Protein AF-A0A1S1PE45-F1 (afdb_monomer_lite)

Radius of gyration: 30.46 Å; chains: 1; bounding box: 51×32×97 Å

Organism: Methylorubrum extorquens (NCBI:txid408)

Secondary structure (DSSP, 8-state):
---------HHHHHHHHHHHHHHHHHHHHHHHHHHHHHHHHHHHTSTT-SS---B-TTSPBPHHHHHHHHHHHHTT--HHHHHHHTT--HHHHHHHHHHHHHHHTT-

Sequence (107 aa):
MNTEIALMDTTTRSELTALAREARALQTAAGKLADRLDRAIQTAGATDADETPYKRADGRLTDAGIAAVNAAFEAGATVTEVAKQFGIHVSGASNRKKIWQAMAATR

pLDDT: mean 83.03, std 15.8, range [37.56, 97.44]

Structure (mmCIF, N/CA/C/O backbone):
data_AF-A0A1S1PE45-F1
#
_entry.id   AF-A0A1S1PE45-F1
#
loop_
_atom_site.group_PDB
_atom_site.id
_atom_site.type_symbol
_atom_site.label_atom_id
_atom_site.label_alt_id
_atom_site.label_comp_id
_atom_site.label_asym_id
_atom_site.label_entity_id
_atom_site.lab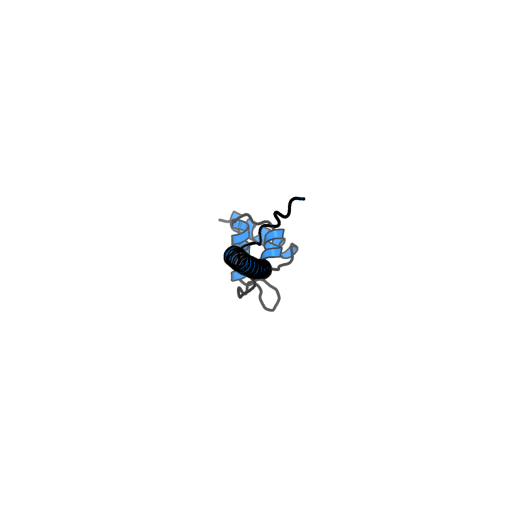el_seq_id
_atom_site.pdbx_PDB_ins_code
_atom_site.Cartn_x
_atom_site.Cartn_y
_atom_site.Cartn_z
_atom_site.occupancy
_atom_site.B_iso_or_equiv
_atom_site.auth_seq_id
_atom_site.auth_comp_id
_atom_site.auth_asym_id
_atom_site.auth_atom_id
_atom_site.pdbx_PDB_model_num
ATOM 1 N N . MET A 1 1 ? -20.177 16.839 66.402 1.00 37.56 1 MET A N 1
ATOM 2 C CA . MET A 1 1 ? -19.212 15.896 65.799 1.00 37.56 1 MET A CA 1
ATOM 3 C C . MET A 1 1 ? -19.917 15.313 64.585 1.00 37.56 1 MET A C 1
ATOM 5 O O . MET A 1 1 ? -20.823 14.513 64.759 1.00 37.56 1 MET A O 1
ATOM 9 N N . ASN A 1 2 ? -19.648 15.868 63.401 1.00 44.12 2 ASN A N 1
ATOM 10 C CA . ASN A 1 2 ? -20.425 15.607 62.187 1.00 44.12 2 ASN A CA 1
ATOM 11 C C . ASN A 1 2 ? -20.082 14.226 61.635 1.00 44.12 2 ASN A C 1
ATOM 13 O O . ASN A 1 2 ? -18.946 13.985 61.237 1.00 44.12 2 ASN A O 1
ATOM 17 N N . THR A 1 3 ? -21.066 13.333 61.609 1.00 49.53 3 THR A N 1
ATOM 18 C CA . THR A 1 3 ? -20.958 12.001 61.003 1.00 49.53 3 THR A CA 1
ATOM 19 C C . THR A 1 3 ? -21.779 11.962 59.716 1.00 49.53 3 THR A C 1
ATOM 21 O O . THR A 1 3 ? -22.612 11.090 59.520 1.00 49.53 3 THR A O 1
ATOM 24 N N . GLU A 1 4 ? -21.558 12.925 58.821 1.00 48.75 4 GLU A N 1
ATOM 25 C CA . GLU A 1 4 ? -22.020 12.833 57.431 1.00 48.75 4 GLU A CA 1
ATOM 26 C C . GLU A 1 4 ? -20.976 12.073 56.607 1.00 48.75 4 GLU A C 1
ATOM 28 O O . GLU A 1 4 ? -20.332 12.602 55.708 1.00 48.75 4 GLU A O 1
ATOM 33 N N . ILE A 1 5 ? -20.799 10.791 56.921 1.00 54.03 5 ILE A N 1
ATOM 34 C CA . ILE A 1 5 ? -20.440 9.828 55.882 1.00 54.03 5 ILE A CA 1
ATOM 35 C C . ILE A 1 5 ? -21.787 9.305 55.408 1.00 54.03 5 ILE A C 1
ATOM 37 O O . ILE A 1 5 ? -22.290 8.298 55.905 1.00 54.03 5 ILE A O 1
ATOM 41 N N . ALA A 1 6 ? -22.424 10.071 54.520 1.00 55.81 6 ALA A N 1
ATOM 42 C CA . ALA A 1 6 ? -23.607 9.625 53.809 1.00 55.81 6 ALA A CA 1
ATOM 43 C C . ALA A 1 6 ? -23.262 8.278 53.164 1.00 55.81 6 ALA A C 1
ATOM 45 O O .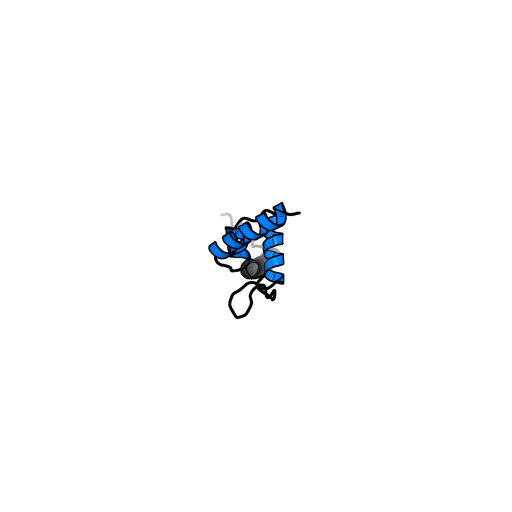 ALA A 1 6 ? -22.390 8.191 52.296 1.00 55.81 6 ALA A O 1
ATOM 46 N N . LEU A 1 7 ? -23.881 7.212 53.672 1.00 61.00 7 LEU A N 1
ATOM 47 C CA . LEU A 1 7 ? -23.779 5.871 53.125 1.00 61.00 7 LEU A CA 1
ATOM 48 C C . LEU A 1 7 ? -24.117 5.955 51.639 1.00 61.00 7 LEU A C 1
ATOM 50 O O . LEU A 1 7 ? -25.271 6.174 51.285 1.00 61.00 7 LEU A O 1
ATOM 54 N N . MET A 1 8 ? -23.101 5.810 50.785 1.00 69.44 8 MET A N 1
ATOM 55 C CA . MET A 1 8 ? -23.283 5.705 49.343 1.00 69.44 8 MET A CA 1
ATOM 56 C C . MET A 1 8 ? -24.361 4.658 49.079 1.00 69.44 8 MET A C 1
ATOM 58 O O . MET A 1 8 ? -24.190 3.493 49.464 1.00 69.44 8 MET A O 1
ATOM 62 N N . ASP A 1 9 ? -25.480 5.098 48.503 1.00 82.06 9 ASP A N 1
ATOM 63 C CA . ASP A 1 9 ? -26.646 4.247 48.333 1.00 82.06 9 ASP A CA 1
ATOM 64 C C . ASP A 1 9 ? -26.285 3.048 47.435 1.00 82.06 9 ASP A C 1
ATOM 66 O O . ASP A 1 9 ? -25.399 3.108 46.572 1.00 82.06 9 ASP A O 1
ATOM 70 N N . THR A 1 10 ? -26.918 1.906 47.688 1.00 81.31 10 THR A N 1
ATOM 71 C CA . THR A 1 10 ? -26.618 0.638 47.008 1.00 81.31 10 THR A CA 1
ATOM 72 C C . THR A 1 10 ? -26.814 0.707 45.493 1.00 81.31 10 THR A C 1
ATOM 74 O O . THR A 1 10 ? -26.118 0.008 44.753 1.00 81.31 10 THR A O 1
ATOM 77 N N . THR A 1 11 ? -27.716 1.573 45.035 1.00 85.38 11 THR A N 1
ATOM 78 C CA . THR A 1 11 ? -27.987 1.867 43.626 1.00 85.38 11 THR A CA 1
ATOM 79 C C . THR A 1 11 ? -26.810 2.620 43.024 1.00 85.38 11 THR A C 1
ATOM 81 O O . THR A 1 11 ? -26.192 2.102 42.096 1.00 85.38 11 THR A O 1
ATOM 84 N N . THR A 1 12 ? -26.384 3.734 43.635 1.00 89.94 12 THR A N 1
ATOM 85 C CA . THR A 1 12 ? -25.187 4.486 43.214 1.00 89.94 12 THR A CA 1
ATOM 86 C C . THR A 1 12 ? -23.945 3.589 43.143 1.00 89.94 12 THR A C 1
ATOM 88 O O . THR A 1 12 ? -23.168 3.647 42.189 1.00 89.94 12 THR A O 1
ATOM 91 N N . ARG A 1 13 ? -23.751 2.690 44.120 1.00 89.69 13 ARG A N 1
ATOM 92 C CA . ARG A 1 13 ? -22.636 1.722 44.087 1.00 89.69 13 ARG A CA 1
ATOM 93 C C . ARG A 1 13 ? -22.734 0.740 42.923 1.00 89.69 13 ARG A C 1
ATOM 95 O O . ARG A 1 13 ? -21.709 0.412 42.320 1.00 89.69 13 ARG A O 1
ATOM 102 N N . SER A 1 14 ? -23.935 0.273 42.609 1.00 90.56 14 SER A N 1
ATOM 103 C CA . SER A 1 14 ? -24.162 -0.660 41.504 1.00 90.56 14 SER A CA 1
ATOM 104 C C . SER A 1 14 ? -23.934 0.015 40.149 1.00 90.56 14 SER A C 1
ATOM 106 O O . SER A 1 14 ? -23.239 -0.548 39.304 1.00 90.56 14 SER A O 1
ATOM 108 N N . GLU A 1 15 ? -24.413 1.247 39.975 1.00 93.44 15 GLU A N 1
ATOM 109 C CA . GLU A 1 15 ? -24.218 2.047 38.760 1.00 93.44 15 GLU A CA 1
ATOM 110 C C . GLU A 1 15 ? -22.741 2.366 38.509 1.00 93.44 15 GLU A C 1
ATOM 112 O O . GLU A 1 15 ? -22.234 2.131 37.413 1.00 93.44 15 GLU A O 1
ATOM 117 N N . LEU A 1 16 ? -22.003 2.797 39.538 1.00 93.19 16 LEU A N 1
ATOM 118 C CA . LEU A 1 16 ? -20.560 3.040 39.425 1.00 93.19 16 LEU A CA 1
ATOM 119 C C . LEU A 1 16 ? -19.784 1.767 39.063 1.00 93.19 16 LEU A C 1
ATOM 121 O O . LEU A 1 16 ? -18.815 1.814 38.303 1.00 93.19 16 LEU A O 1
ATOM 125 N N . THR A 1 17 ? -20.216 0.612 39.575 1.00 94.88 17 THR A N 1
ATOM 126 C CA . THR A 1 17 ? -19.597 -0.681 39.248 1.00 94.88 17 THR A CA 1
ATOM 127 C C . THR A 1 17 ? -19.876 -1.082 37.797 1.00 94.88 17 THR A C 1
ATOM 129 O O . THR A 1 17 ? -18.974 -1.574 37.113 1.00 94.88 17 THR A O 1
ATOM 132 N N . ALA A 1 18 ? -21.096 -0.841 37.305 1.00 94.00 18 ALA A N 1
ATOM 133 C CA . ALA A 1 18 ? -21.460 -1.068 35.909 1.00 94.00 18 ALA A CA 1
ATOM 134 C C . ALA A 1 18 ? -20.645 -0.165 34.971 1.00 94.00 18 ALA A C 1
ATOM 136 O O . ALA A 1 18 ? -20.002 -0.667 34.046 1.00 94.00 18 ALA A O 1
ATOM 137 N N . LEU A 1 19 ? -20.554 1.127 35.291 1.00 95.12 19 LEU A N 1
ATOM 138 C CA . LEU A 1 19 ? -19.767 2.096 34.531 1.00 95.12 19 LEU A CA 1
ATOM 139 C C . LEU A 1 19 ? -18.278 1.719 34.496 1.00 95.12 19 LEU A C 1
ATOM 141 O O . LEU A 1 19 ? -17.642 1.755 33.444 1.00 95.12 19 LEU A O 1
ATOM 145 N N . ALA A 1 20 ? -17.717 1.271 35.623 1.00 95.00 20 ALA A N 1
ATOM 146 C CA . ALA A 1 20 ? -16.337 0.793 35.676 1.00 95.00 20 ALA A CA 1
ATOM 147 C C . ALA A 1 20 ? -16.112 -0.457 34.805 1.00 95.00 20 ALA A C 1
ATOM 149 O O . ALA A 1 20 ? -15.039 -0.627 34.220 1.00 95.00 20 ALA A O 1
ATOM 150 N N . ARG A 1 21 ? -17.108 -1.348 34.700 1.00 96.62 21 ARG A N 1
ATOM 151 C CA . ARG A 1 21 ? -17.042 -2.523 33.818 1.00 96.62 21 ARG A CA 1
ATOM 152 C C . ARG A 1 21 ? -17.050 -2.112 32.349 1.00 96.62 21 ARG A C 1
ATOM 154 O O . ARG A 1 21 ? -16.255 -2.635 31.570 1.00 96.62 21 ARG A O 1
ATOM 161 N N . GLU A 1 22 ? -17.915 -1.176 31.985 1.00 96.44 22 GLU A N 1
ATOM 162 C CA . GLU A 1 22 ? -18.012 -0.647 30.623 1.00 96.44 22 GLU A CA 1
ATOM 163 C C . GLU A 1 22 ? -16.738 0.091 30.210 1.00 96.44 22 GLU A C 1
ATOM 165 O O . GLU A 1 22 ? -16.197 -0.175 29.137 1.00 96.44 22 GLU A O 1
ATOM 170 N N . ALA A 1 23 ? -16.178 0.919 31.095 1.00 95.81 23 ALA A N 1
ATOM 171 C CA . ALA A 1 23 ? -14.909 1.601 30.854 1.00 95.81 23 ALA A CA 1
ATOM 172 C C . ALA A 1 23 ? -13.760 0.610 30.584 1.00 95.81 23 ALA A C 1
ATOM 174 O O . ALA A 1 23 ? -12.981 0.792 29.646 1.00 95.81 23 ALA A O 1
ATOM 175 N N . ARG A 1 24 ? -13.682 -0.493 31.344 1.00 96.75 24 ARG A N 1
ATOM 176 C CA . ARG A 1 24 ? -12.692 -1.562 31.101 1.00 96.75 24 ARG A CA 1
ATOM 177 C C . ARG A 1 24 ? -12.915 -2.279 29.768 1.00 96.75 24 ARG A C 1
ATOM 179 O O . ARG A 1 24 ? -11.948 -2.626 29.084 1.00 96.75 24 ARG A O 1
ATOM 186 N N . ALA A 1 25 ? -14.170 -2.504 29.382 1.00 95.69 25 ALA A N 1
ATOM 187 C CA . ALA A 1 25 ? -14.496 -3.099 28.088 1.00 95.69 25 ALA A CA 1
ATOM 188 C C . ALA A 1 25 ? -14.067 -2.183 26.930 1.00 95.69 25 ALA A C 1
ATOM 190 O O . ALA A 1 25 ? -13.464 -2.661 25.966 1.00 95.69 25 ALA A O 1
ATOM 191 N N . LEU A 1 26 ? -14.289 -0.870 27.060 1.00 96.69 26 LEU A N 1
ATOM 192 C CA . LEU A 1 26 ? -13.847 0.124 26.083 1.00 96.69 26 LEU A CA 1
ATOM 193 C C . LEU A 1 26 ? -12.319 0.160 25.966 1.00 96.69 26 LEU A C 1
ATOM 195 O O . LEU A 1 26 ? -11.794 0.121 24.855 1.00 96.69 26 LEU A O 1
ATOM 199 N N . GLN A 1 27 ? -11.602 0.146 27.093 1.00 96.94 27 GLN A N 1
ATOM 200 C CA . GLN A 1 27 ? -10.138 0.076 27.105 1.00 96.94 27 GLN A CA 1
ATOM 201 C C . GLN A 1 27 ? -9.622 -1.175 26.374 1.00 96.94 27 GLN A C 1
ATOM 203 O O . GLN A 1 27 ? -8.691 -1.100 25.575 1.00 96.94 27 GLN A O 1
ATOM 208 N N . THR A 1 28 ? -10.267 -2.323 26.593 1.00 97.44 28 THR A N 1
ATOM 209 C CA . THR A 1 28 ? -9.924 -3.582 25.911 1.00 97.44 28 THR A CA 1
ATOM 210 C C . THR A 1 28 ? -10.177 -3.500 24.403 1.00 97.44 28 THR A C 1
ATOM 212 O O . THR A 1 28 ? -9.374 -3.985 23.605 1.00 97.44 28 THR A O 1
ATOM 215 N N . ALA A 1 29 ? -11.291 -2.892 23.992 1.00 94.44 29 ALA A N 1
ATOM 216 C CA . ALA A 1 29 ? -11.619 -2.703 22.582 1.00 94.44 29 ALA A CA 1
ATOM 217 C C . ALA A 1 29 ? -10.630 -1.753 21.889 1.00 94.44 29 ALA A C 1
ATOM 219 O O . ALA A 1 29 ? -10.181 -2.050 20.782 1.00 94.44 29 ALA A O 1
ATOM 220 N N . ALA A 1 30 ? -10.241 -0.665 22.559 1.00 95.81 30 ALA A N 1
ATOM 221 C CA . ALA A 1 30 ? -9.234 0.271 22.070 1.00 95.81 30 ALA A CA 1
ATOM 222 C C . ALA A 1 30 ? -7.868 -0.409 21.882 1.00 95.81 30 ALA A C 1
ATOM 224 O O . ALA A 1 30 ? -7.249 -0.231 20.836 1.00 95.81 30 ALA A O 1
ATOM 225 N N . GLY A 1 31 ? -7.445 -1.260 22.827 1.00 96.94 31 GLY A N 1
ATOM 226 C CA . GLY A 1 31 ? -6.224 -2.063 22.681 1.00 96.94 31 GLY A CA 1
ATOM 227 C C . GLY A 1 31 ? -6.263 -2.968 21.445 1.00 96.94 31 GLY A C 1
ATOM 228 O O . GLY A 1 31 ? -5.365 -2.927 20.612 1.00 96.94 31 GLY A O 1
ATOM 229 N N . LYS A 1 32 ? -7.369 -3.695 21.238 1.00 96.81 32 LYS A N 1
ATOM 230 C CA . LYS A 1 32 ? -7.547 -4.541 20.042 1.00 96.81 32 LYS A CA 1
ATOM 231 C C . LYS A 1 32 ? -7.548 -3.746 18.735 1.00 96.81 32 LYS A C 1
ATOM 233 O O . LYS A 1 32 ? -7.152 -4.283 17.700 1.00 96.81 32 LYS A O 1
ATOM 238 N N . LEU A 1 33 ? -8.057 -2.514 18.749 1.00 94.69 33 LEU A N 1
ATOM 239 C CA . LEU A 1 33 ? -8.017 -1.629 17.588 1.00 94.69 33 LEU A CA 1
ATOM 240 C C . LEU A 1 33 ? -6.582 -1.182 17.298 1.00 94.69 33 LEU A C 1
ATOM 242 O O . LEU A 1 33 ? -6.167 -1.272 16.147 1.00 94.69 33 LEU A O 1
ATOM 246 N N . ALA A 1 34 ? -5.826 -0.780 18.322 1.00 94.88 34 ALA A N 1
ATOM 247 C CA . ALA A 1 34 ? -4.411 -0.443 18.186 1.00 94.88 34 ALA A CA 1
ATOM 248 C C . ALA A 1 34 ? -3.612 -1.620 17.597 1.00 94.88 34 ALA A C 1
ATOM 250 O O . ALA A 1 34 ? -2.975 -1.452 16.564 1.00 94.88 34 ALA A O 1
ATOM 251 N N . ASP A 1 35 ? -3.786 -2.840 18.119 1.00 94.94 35 ASP A N 1
ATOM 252 C CA . ASP A 1 35 ? -3.128 -4.047 17.587 1.00 94.94 35 ASP A CA 1
ATOM 253 C C . ASP A 1 35 ? -3.495 -4.342 16.120 1.00 94.94 35 ASP A C 1
ATOM 255 O O . ASP A 1 35 ? -2.727 -4.945 15.364 1.00 94.94 35 ASP A O 1
ATOM 259 N N . ARG A 1 36 ? -4.721 -4.001 15.701 1.00 92.62 36 ARG A N 1
ATOM 260 C CA . ARG A 1 36 ? -5.144 -4.133 14.297 1.00 92.62 36 ARG A CA 1
ATOM 261 C C . ARG A 1 36 ? -4.505 -3.062 13.425 1.00 92.62 36 ARG A C 1
ATOM 263 O O . ARG A 1 36 ? -4.120 -3.387 12.309 1.00 92.62 36 ARG A O 1
ATOM 270 N N . LEU A 1 37 ? -4.398 -1.830 13.917 1.00 91.19 37 LEU A N 1
ATOM 271 C CA . LEU A 1 37 ? -3.746 -0.732 13.208 1.00 91.19 37 LEU A CA 1
ATOM 272 C C . LEU A 1 37 ? -2.245 -0.985 13.064 1.00 91.19 37 LEU A C 1
ATOM 274 O O . LEU A 1 37 ? -1.736 -0.854 11.959 1.00 91.19 37 LEU A O 1
ATOM 278 N N . ASP A 1 38 ? -1.563 -1.449 14.111 1.00 89.25 38 ASP A N 1
ATOM 279 C CA . ASP A 1 38 ? -0.144 -1.813 14.045 1.00 89.25 38 ASP A CA 1
ATOM 280 C C . ASP A 1 38 ? 0.100 -2.927 13.029 1.00 89.25 38 ASP A C 1
ATOM 282 O O . ASP A 1 38 ? 1.001 -2.828 12.195 1.00 89.25 38 ASP A O 1
ATOM 286 N N . ARG A 1 39 ? -0.750 -3.963 13.026 1.00 85.62 39 ARG A N 1
ATOM 287 C CA . ARG A 1 39 ? -0.698 -5.001 11.989 1.00 85.62 39 ARG A CA 1
ATOM 288 C C . ARG A 1 39 ? -0.961 -4.433 10.603 1.00 85.62 39 ARG A C 1
ATOM 290 O O . ARG A 1 39 ? -0.215 -4.761 9.692 1.00 85.62 39 ARG A O 1
ATOM 297 N N . ALA A 1 40 ? -1.965 -3.572 10.448 1.00 82.00 40 ALA A N 1
ATOM 298 C CA . ALA A 1 40 ? -2.272 -2.940 9.171 1.00 82.00 40 ALA A CA 1
ATOM 299 C C . ALA A 1 40 ? -1.099 -2.093 8.660 1.00 82.00 40 ALA A C 1
ATOM 301 O O . ALA A 1 40 ? -0.778 -2.180 7.483 1.00 82.00 40 ALA A O 1
ATOM 302 N N . ILE A 1 41 ? -0.418 -1.342 9.530 1.00 84.25 41 ILE A N 1
ATOM 303 C CA . ILE A 1 41 ? 0.785 -0.562 9.203 1.00 84.25 41 ILE A CA 1
ATOM 304 C C . ILE A 1 41 ? 1.930 -1.490 8.782 1.00 84.25 41 ILE A C 1
ATOM 306 O O . ILE A 1 41 ? 2.577 -1.246 7.765 1.00 84.25 41 ILE A O 1
ATOM 310 N N . GLN A 1 42 ? 2.152 -2.585 9.515 1.00 80.56 42 GLN A N 1
ATOM 311 C CA . GLN A 1 42 ? 3.172 -3.581 9.172 1.00 80.56 42 GLN A CA 1
ATOM 312 C C . GLN A 1 42 ? 2.873 -4.279 7.835 1.00 80.56 42 GLN A C 1
ATOM 314 O O . GLN A 1 42 ? 3.790 -4.524 7.055 1.00 80.56 42 GLN A O 1
ATOM 319 N N . THR A 1 43 ? 1.601 -4.555 7.527 1.00 72.50 43 THR A N 1
ATOM 320 C CA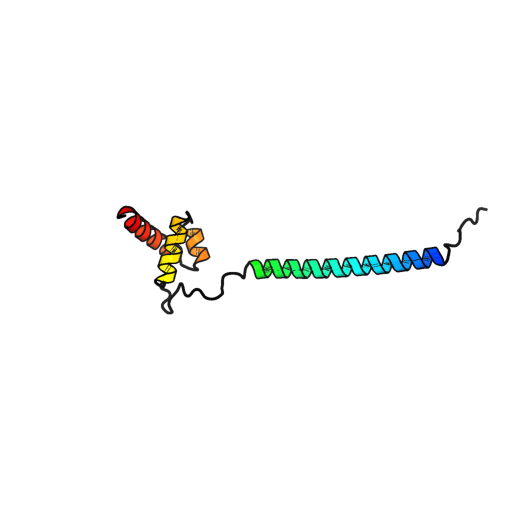 . THR A 1 43 ? 1.182 -5.171 6.256 1.00 72.50 43 THR A CA 1
ATOM 321 C C . THR A 1 43 ? 1.017 -4.172 5.112 1.00 72.50 43 THR A C 1
ATOM 323 O O . THR A 1 43 ? 1.092 -4.562 3.953 1.00 72.50 43 THR A O 1
ATOM 326 N N . ALA A 1 44 ? 0.829 -2.882 5.396 1.00 60.34 44 ALA A N 1
ATOM 327 C CA . ALA A 1 44 ? 0.776 -1.827 4.382 1.00 60.34 44 ALA A CA 1
ATOM 328 C C . ALA A 1 44 ? 2.148 -1.604 3.726 1.00 60.34 44 ALA A C 1
ATOM 330 O O . ALA A 1 44 ? 2.219 -1.117 2.607 1.00 60.34 44 ALA A O 1
ATOM 331 N N . GLY A 1 45 ? 3.239 -2.025 4.377 1.00 50.38 45 GLY A N 1
ATOM 332 C CA . GLY A 1 45 ? 4.551 -2.172 3.737 1.00 50.38 45 GLY A CA 1
ATOM 333 C C . GLY A 1 45 ? 4.726 -3.471 2.933 1.00 50.38 45 GLY A C 1
ATOM 334 O O . GLY A 1 45 ? 5.753 -3.636 2.281 1.00 50.38 45 GLY A O 1
ATOM 335 N N . ALA A 1 46 ? 3.756 -4.390 2.989 1.00 49.97 46 ALA A N 1
ATOM 336 C CA . ALA A 1 46 ? 3.774 -5.707 2.344 1.00 49.97 46 ALA A CA 1
ATOM 337 C C . ALA A 1 46 ? 2.787 -5.829 1.158 1.00 49.97 46 ALA A C 1
ATOM 339 O O . ALA A 1 46 ? 2.534 -6.928 0.675 1.00 49.97 46 ALA A O 1
ATOM 340 N N . THR A 1 47 ? 2.251 -4.705 0.677 1.00 47.84 47 THR A N 1
ATOM 341 C CA . THR A 1 47 ? 1.550 -4.567 -0.616 1.00 47.84 47 THR A CA 1
ATOM 342 C C . THR A 1 47 ? 2.499 -3.766 -1.513 1.00 47.84 47 THR A C 1
ATOM 344 O O . THR A 1 47 ? 2.699 -2.583 -1.287 1.00 47.84 47 THR A O 1
ATOM 347 N N . ASP A 1 48 ? 3.414 -4.395 -2.254 1.00 44.72 48 ASP A N 1
ATOM 348 C CA . ASP A 1 48 ? 3.196 -4.898 -3.618 1.00 44.72 48 ASP A CA 1
ATOM 349 C C . ASP A 1 48 ? 4.223 -5.997 -3.966 1.00 44.72 48 ASP A C 1
ATOM 351 O O . ASP A 1 48 ? 5.024 -5.870 -4.894 1.00 44.72 48 ASP A O 1
ATOM 355 N N . ALA A 1 49 ? 4.269 -7.071 -3.181 1.00 43.88 49 ALA A N 1
ATOM 356 C CA . ALA A 1 49 ? 5.159 -8.204 -3.454 1.00 43.88 49 ALA A CA 1
ATOM 357 C C . ALA A 1 49 ? 4.405 -9.457 -3.919 1.00 43.88 49 ALA A C 1
ATOM 359 O O . ALA A 1 49 ? 4.928 -10.558 -3.761 1.00 43.88 49 ALA A O 1
ATOM 360 N N . ASP A 1 50 ? 3.209 -9.298 -4.495 1.00 44.41 50 ASP A N 1
ATOM 361 C CA . ASP A 1 50 ? 2.484 -10.402 -5.123 1.00 44.41 50 ASP A CA 1
ATOM 362 C C . ASP A 1 50 ? 2.439 -10.206 -6.649 1.00 44.41 50 ASP A C 1
ATOM 364 O O . ASP A 1 50 ? 1.784 -9.314 -7.185 1.00 44.41 50 ASP A O 1
ATOM 368 N N . GLU A 1 51 ? 3.252 -11.019 -7.328 1.00 48.81 51 GLU A N 1
ATOM 369 C CA . GLU A 1 51 ? 3.136 -11.421 -8.734 1.00 48.81 51 GLU A CA 1
ATOM 370 C C . GLU A 1 51 ? 2.996 -10.340 -9.824 1.00 48.81 51 GLU A C 1
ATOM 372 O O . GLU A 1 51 ? 2.094 -10.353 -10.660 1.00 48.81 51 GLU A O 1
ATOM 377 N N . THR A 1 52 ? 4.009 -9.489 -9.984 1.00 55.53 52 THR A N 1
ATOM 378 C CA . THR A 1 52 ? 4.374 -9.094 -11.355 1.00 55.53 52 THR A CA 1
ATOM 379 C C . THR A 1 52 ? 5.791 -9.560 -11.664 1.00 55.53 52 THR A C 1
ATOM 381 O O . THR A 1 52 ? 6.737 -9.120 -11.007 1.00 55.53 52 THR A O 1
ATOM 384 N N . PRO A 1 53 ? 5.992 -10.473 -12.641 1.00 68.56 53 PRO A N 1
ATOM 385 C CA . PRO A 1 53 ? 7.294 -11.057 -12.931 1.00 68.56 53 PRO A CA 1
ATOM 386 C C . PRO A 1 53 ? 8.107 -10.055 -13.748 1.00 68.56 53 PRO A C 1
ATOM 388 O O . PRO A 1 53 ? 8.443 -10.278 -14.908 1.00 68.56 53 PRO A O 1
ATOM 391 N N . TYR A 1 54 ? 8.412 -8.897 -13.168 1.00 74.38 54 TYR A N 1
ATOM 392 C CA . TYR A 1 54 ? 9.216 -7.875 -13.821 1.00 74.38 54 TYR A CA 1
ATOM 393 C C . TYR A 1 54 ? 10.657 -8.335 -14.016 1.00 74.38 54 TYR A C 1
ATOM 395 O O . TYR A 1 54 ? 11.367 -7.729 -14.810 1.00 74.38 54 TYR A O 1
ATOM 403 N N . LYS A 1 55 ? 11.080 -9.418 -13.348 1.00 75.94 55 LYS A N 1
ATOM 404 C CA . LYS A 1 55 ? 12.410 -10.020 -13.460 1.00 75.94 55 LYS A CA 1
ATOM 405 C C . LYS A 1 55 ? 12.303 -11.479 -13.903 1.00 75.94 55 LYS A C 1
ATOM 407 O O . LYS A 1 55 ? 11.486 -12.242 -13.398 1.00 75.94 55 LYS A O 1
ATOM 412 N N . ARG A 1 56 ? 13.150 -11.857 -14.855 1.00 79.94 56 ARG A N 1
ATOM 413 C CA . ARG A 1 56 ? 13.395 -13.232 -15.295 1.00 79.94 56 ARG A CA 1
ATOM 414 C C . ARG A 1 56 ? 14.256 -13.964 -14.261 1.00 79.94 56 ARG A C 1
ATOM 416 O O . ARG A 1 56 ? 14.907 -13.337 -13.426 1.00 79.94 56 ARG A O 1
ATOM 423 N N . ALA A 1 57 ? 14.329 -15.290 -14.378 1.00 75.81 57 ALA A N 1
ATOM 424 C CA . ALA A 1 57 ? 15.175 -16.134 -13.528 1.00 75.81 57 ALA A CA 1
ATOM 425 C C . ALA A 1 57 ? 16.682 -15.796 -13.611 1.00 75.81 57 ALA A C 1
ATOM 427 O O . ALA A 1 57 ? 17.419 -16.060 -12.669 1.00 75.81 57 ALA A O 1
ATOM 428 N N . ASP A 1 58 ? 17.137 -15.173 -14.705 1.00 77.00 58 ASP A N 1
ATOM 429 C CA . ASP A 1 58 ? 18.517 -14.693 -14.887 1.00 77.00 58 ASP A CA 1
ATOM 430 C C . ASP A 1 58 ? 18.775 -13.305 -14.257 1.00 77.00 58 ASP A C 1
ATOM 432 O O . ASP A 1 58 ? 19.861 -12.741 -14.394 1.00 77.00 58 ASP A O 1
ATOM 436 N N . GLY A 1 59 ? 17.774 -12.725 -13.588 1.00 72.19 59 GLY A N 1
ATOM 437 C CA . GLY A 1 59 ? 17.848 -11.412 -12.952 1.00 72.19 59 GLY A CA 1
ATOM 438 C C . GLY A 1 59 ? 17.629 -10.221 -13.891 1.00 72.19 59 GLY A C 1
ATOM 439 O O . GLY A 1 59 ? 17.610 -9.083 -13.412 1.00 72.19 59 GLY A O 1
ATOM 440 N N . ARG A 1 60 ? 17.430 -10.440 -15.200 1.00 82.50 60 ARG A N 1
ATOM 441 C CA . ARG A 1 60 ? 17.120 -9.375 -16.172 1.00 82.50 60 ARG A CA 1
ATOM 442 C C . ARG A 1 60 ? 15.639 -9.014 -16.132 1.00 82.50 60 ARG A C 1
ATOM 444 O O . ARG A 1 60 ? 14.808 -9.835 -15.759 1.00 82.50 60 ARG A O 1
ATOM 451 N N . LEU A 1 61 ? 15.293 -7.793 -16.543 1.00 86.94 61 LEU A N 1
ATOM 452 C CA . LEU A 1 61 ? 13.889 -7.395 -16.640 1.00 86.94 61 LEU A CA 1
ATOM 453 C C . LEU A 1 61 ? 13.167 -8.182 -17.751 1.00 86.94 61 LEU A C 1
ATOM 455 O O . LEU A 1 61 ? 13.752 -8.435 -18.806 1.00 86.94 61 LEU A O 1
ATOM 459 N N . THR A 1 62 ? 11.908 -8.557 -17.522 1.00 89.69 62 THR A N 1
ATOM 460 C CA . THR A 1 62 ? 10.996 -9.013 -18.585 1.00 89.69 62 THR A CA 1
ATOM 461 C C . THR A 1 62 ? 10.539 -7.831 -19.435 1.00 89.69 62 THR A C 1
ATOM 463 O O . THR A 1 62 ? 10.705 -6.678 -19.037 1.00 89.69 62 THR A O 1
ATOM 466 N N . ASP A 1 63 ? 9.910 -8.095 -20.579 1.00 88.31 63 ASP A N 1
ATOM 467 C CA . ASP A 1 63 ? 9.325 -7.034 -21.407 1.00 88.31 63 ASP A CA 1
ATOM 468 C C . ASP A 1 63 ? 8.248 -6.247 -20.645 1.00 88.31 63 ASP A C 1
ATOM 470 O O . ASP A 1 63 ? 8.200 -5.019 -20.723 1.00 88.31 63 ASP A O 1
ATOM 474 N N . ALA A 1 64 ? 7.457 -6.934 -19.813 1.00 86.00 64 ALA A N 1
ATOM 475 C CA . ALA A 1 64 ? 6.515 -6.298 -18.893 1.00 86.00 64 ALA A CA 1
ATOM 476 C C . ALA A 1 64 ? 7.232 -5.412 -17.857 1.00 86.00 64 ALA A C 1
ATOM 478 O O . ALA A 1 64 ? 6.805 -4.286 -17.609 1.00 86.00 64 ALA A O 1
ATOM 479 N N . GLY A 1 65 ? 8.359 -5.872 -17.298 1.00 89.94 65 GLY A N 1
ATOM 480 C CA . GLY A 1 65 ? 9.182 -5.076 -16.377 1.00 89.94 65 GLY A CA 1
ATOM 481 C C . GLY A 1 65 ? 9.812 -3.858 -17.037 1.00 89.94 65 GLY A C 1
ATOM 482 O O . GLY A 1 65 ? 9.847 -2.774 -16.462 1.00 89.94 65 GLY A O 1
ATOM 483 N N . ILE A 1 66 ? 10.257 -4.008 -18.280 1.00 91.25 66 ILE A N 1
ATOM 484 C CA . ILE A 1 66 ? 10.758 -2.922 -19.117 1.00 91.25 66 ILE A CA 1
ATOM 485 C C . ILE A 1 66 ? 9.662 -1.874 -19.360 1.00 91.25 66 ILE A C 1
ATOM 487 O O . ILE A 1 66 ? 9.932 -0.678 -19.219 1.00 91.25 66 ILE A O 1
ATOM 491 N N . ALA A 1 67 ? 8.450 -2.301 -19.717 1.00 90.50 67 ALA A N 1
ATOM 492 C CA . ALA A 1 67 ? 7.323 -1.401 -19.947 1.00 90.50 67 ALA A CA 1
ATOM 493 C C . ALA A 1 67 ? 6.925 -0.651 -18.667 1.00 90.50 67 ALA A C 1
ATOM 495 O O . ALA A 1 67 ? 6.768 0.569 -18.701 1.00 90.50 67 ALA A O 1
ATOM 496 N N . ALA A 1 68 ? 6.854 -1.350 -17.531 1.00 90.69 68 ALA A N 1
ATOM 497 C CA . ALA A 1 68 ? 6.509 -0.754 -16.243 1.00 90.69 68 ALA A CA 1
ATOM 498 C C . ALA A 1 68 ? 7.560 0.266 -15.765 1.00 90.69 68 ALA A C 1
ATOM 500 O O . ALA A 1 68 ? 7.210 1.365 -15.339 1.00 90.69 68 ALA A O 1
ATOM 501 N N . VAL A 1 69 ? 8.853 -0.046 -15.914 1.00 92.69 69 VAL A N 1
ATOM 502 C CA . VAL A 1 69 ? 9.944 0.892 -15.597 1.00 92.69 69 VAL A CA 1
ATOM 503 C C . VAL A 1 69 ? 9.884 2.141 -16.482 1.00 92.69 69 VAL A C 1
ATOM 505 O O . VAL A 1 69 ? 10.080 3.253 -15.997 1.00 92.69 69 VAL A O 1
ATOM 508 N N . ASN A 1 70 ? 9.598 1.981 -17.776 1.00 93.56 70 ASN A N 1
ATOM 509 C CA . ASN A 1 70 ? 9.445 3.119 -18.682 1.00 93.56 70 ASN A CA 1
ATOM 510 C C . ASN A 1 70 ? 8.240 3.996 -18.302 1.00 93.56 70 ASN A C 1
ATOM 512 O O . ASN A 1 70 ? 8.378 5.215 -18.280 1.00 93.56 70 ASN A O 1
ATOM 516 N N . ALA A 1 71 ? 7.099 3.391 -17.962 1.00 92.19 71 ALA A N 1
ATOM 517 C CA . ALA A 1 71 ? 5.913 4.118 -17.511 1.00 92.19 71 ALA A CA 1
ATOM 518 C C . ALA A 1 71 ? 6.178 4.902 -16.215 1.00 92.19 71 ALA A C 1
ATOM 520 O O . ALA A 1 71 ? 5.736 6.039 -16.082 1.00 92.19 71 ALA A O 1
ATOM 521 N N . ALA A 1 72 ? 6.963 4.340 -15.288 1.00 91.50 72 ALA A N 1
ATOM 522 C CA . ALA A 1 72 ? 7.379 5.047 -14.079 1.00 91.50 72 ALA A CA 1
ATOM 523 C C . ALA A 1 72 ? 8.238 6.283 -14.401 1.00 91.50 72 ALA A C 1
ATOM 525 O O . ALA A 1 72 ? 8.031 7.347 -13.818 1.00 91.50 72 ALA A O 1
ATOM 526 N N . PHE A 1 73 ? 9.170 6.183 -15.356 1.00 94.12 73 PHE A N 1
ATOM 527 C CA . PHE A 1 73 ? 9.941 7.349 -15.802 1.00 94.12 73 PHE A CA 1
ATOM 528 C C . PHE A 1 73 ? 9.077 8.400 -16.499 1.00 94.12 73 PHE A C 1
ATOM 530 O O . PHE A 1 73 ? 9.292 9.592 -16.289 1.00 94.12 73 PHE A O 1
ATOM 537 N N . GLU A 1 74 ? 8.092 7.973 -17.283 1.00 93.31 74 GLU A N 1
ATOM 538 C CA . GLU A 1 74 ? 7.134 8.867 -17.934 1.00 93.31 74 GLU A CA 1
ATOM 539 C C . GLU A 1 74 ? 6.227 9.582 -16.919 1.00 93.31 74 GLU A C 1
ATOM 541 O O . GLU A 1 74 ? 5.940 10.764 -17.078 1.00 93.31 74 GLU A O 1
ATOM 546 N N . ALA A 1 75 ? 5.893 8.920 -15.807 1.00 91.31 75 ALA A N 1
ATOM 547 C CA . ALA A 1 75 ? 5.216 9.517 -14.654 1.00 91.31 75 ALA A CA 1
ATOM 548 C C . ALA A 1 75 ? 6.118 10.437 -13.799 1.00 91.31 75 ALA A C 1
ATOM 550 O O . ALA A 1 75 ? 5.656 11.005 -12.810 1.00 91.31 75 ALA A O 1
ATOM 551 N N . GLY A 1 76 ? 7.397 10.597 -14.156 1.00 92.88 76 GLY A N 1
ATOM 552 C CA . GLY A 1 76 ? 8.334 11.497 -13.480 1.00 92.88 76 GLY A CA 1
ATOM 553 C C . GLY A 1 76 ? 9.154 10.868 -12.351 1.00 92.88 76 GLY A C 1
ATOM 554 O O . GLY A 1 76 ? 9.866 11.595 -11.658 1.00 92.88 76 GLY A O 1
ATOM 555 N N . ALA A 1 77 ? 9.115 9.543 -12.170 1.00 92.94 77 ALA A N 1
ATOM 556 C CA . ALA A 1 77 ? 9.889 8.874 -11.126 1.00 92.94 77 ALA A CA 1
ATOM 557 C C . ALA A 1 77 ? 11.408 9.057 -11.312 1.00 92.94 77 ALA A C 1
ATOM 559 O O . ALA A 1 77 ? 11.962 9.049 -12.422 1.00 92.94 77 ALA A O 1
ATOM 560 N N . THR A 1 78 ? 12.124 9.190 -10.199 1.00 94.81 78 THR A N 1
ATOM 561 C CA . THR A 1 78 ? 13.586 9.252 -10.181 1.00 94.81 78 THR A CA 1
ATOM 562 C C . THR A 1 78 ? 14.210 7.864 -10.336 1.00 94.81 78 THR A C 1
ATOM 564 O O . THR A 1 78 ? 13.588 6.826 -10.124 1.00 94.81 78 THR A O 1
ATOM 567 N N . VAL A 1 79 ? 15.501 7.828 -10.684 1.00 93.75 79 VAL A N 1
ATOM 568 C CA . VAL A 1 79 ? 16.258 6.570 -10.817 1.00 93.75 79 VAL A CA 1
ATOM 569 C C . VAL A 1 79 ? 16.254 5.770 -9.510 1.00 93.75 79 VAL A C 1
ATOM 571 O O . VAL A 1 79 ? 16.153 4.546 -9.544 1.00 93.75 79 VAL A O 1
ATOM 574 N N . THR A 1 80 ? 16.352 6.451 -8.367 1.00 93.25 80 THR A N 1
ATOM 575 C CA . THR A 1 80 ? 16.381 5.820 -7.041 1.00 93.25 80 THR A CA 1
ATOM 576 C C . THR A 1 80 ? 15.021 5.240 -6.663 1.00 93.25 80 THR A C 1
ATOM 578 O O . THR A 1 80 ? 14.960 4.129 -6.140 1.00 93.25 80 THR A O 1
ATOM 581 N N . GLU A 1 81 ? 13.934 5.953 -6.968 1.00 89.50 81 GLU A N 1
ATOM 582 C CA . GLU A 1 81 ? 12.567 5.469 -6.738 1.00 89.50 81 GLU A CA 1
ATOM 583 C C . GLU A 1 81 ? 12.272 4.237 -7.590 1.00 89.50 81 GLU A C 1
ATOM 585 O O . GLU A 1 81 ? 11.833 3.225 -7.054 1.00 89.50 81 GLU A O 1
ATOM 590 N N . VAL A 1 82 ? 12.633 4.261 -8.876 1.00 91.25 82 VAL A N 1
ATOM 591 C CA . VAL A 1 82 ? 12.493 3.104 -9.773 1.00 91.25 82 VAL A CA 1
ATOM 592 C C . VAL A 1 82 ? 13.342 1.918 -9.303 1.00 91.25 82 VAL A C 1
ATOM 594 O O . VAL A 1 82 ? 12.872 0.782 -9.290 1.00 91.25 82 VAL A O 1
ATOM 597 N N . ALA A 1 83 ? 14.588 2.150 -8.883 1.00 89.31 83 ALA A N 1
ATOM 598 C CA . ALA A 1 83 ? 15.449 1.085 -8.370 1.00 89.31 83 ALA A CA 1
ATOM 599 C C . ALA A 1 83 ? 14.831 0.388 -7.148 1.00 89.31 83 ALA A C 1
ATOM 601 O O . ALA A 1 83 ? 14.815 -0.843 -7.078 1.00 89.31 83 ALA A O 1
ATOM 602 N N . LYS A 1 84 ? 14.272 1.179 -6.224 1.00 87.69 84 LYS A N 1
ATOM 603 C CA . LYS A 1 84 ? 13.585 0.687 -5.028 1.00 87.69 84 LYS A CA 1
ATOM 604 C C . LYS A 1 84 ? 12.283 -0.039 -5.378 1.00 87.69 84 LYS A C 1
ATOM 606 O O . LYS A 1 84 ? 12.075 -1.145 -4.896 1.00 87.69 84 LYS A O 1
ATOM 611 N N . GLN A 1 85 ? 11.447 0.556 -6.228 1.00 85.12 85 GLN A N 1
ATOM 612 C CA . GLN A 1 85 ? 10.128 0.038 -6.599 1.00 85.12 85 GLN A CA 1
ATOM 613 C C . GLN A 1 85 ? 10.210 -1.295 -7.354 1.00 85.12 85 GLN A C 1
ATOM 615 O O . GLN A 1 85 ? 9.428 -2.197 -7.089 1.00 85.12 85 GLN A O 1
ATOM 620 N N . PHE A 1 86 ? 11.174 -1.444 -8.266 1.00 85.44 86 PHE A N 1
ATOM 621 C CA . PHE A 1 86 ? 11.303 -2.642 -9.107 1.00 85.44 86 PHE A CA 1
ATOM 622 C C . PHE A 1 86 ? 12.379 -3.625 -8.617 1.00 85.44 86 PHE A C 1
ATOM 624 O O . PHE A 1 86 ? 12.684 -4.608 -9.299 1.00 85.44 86 PHE A O 1
ATOM 631 N N . GLY A 1 87 ? 13.002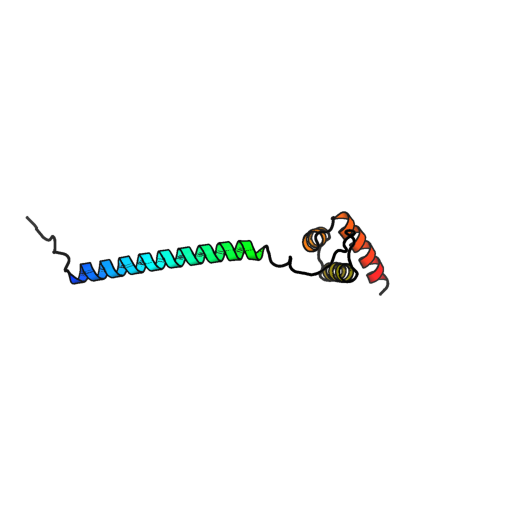 -3.359 -7.462 1.00 83.44 87 GLY A N 1
ATOM 632 C CA . GLY A 1 87 ? 14.052 -4.208 -6.894 1.00 83.44 87 GLY A CA 1
ATOM 633 C C . GLY A 1 87 ? 15.241 -4.416 -7.841 1.00 83.44 87 GLY A C 1
ATOM 634 O O . GLY A 1 87 ? 15.785 -5.523 -7.931 1.00 83.44 87 GLY A O 1
ATOM 635 N N . ILE A 1 88 ? 15.624 -3.385 -8.601 1.00 87.00 88 ILE A N 1
ATOM 636 C CA . ILE A 1 88 ? 16.769 -3.412 -9.523 1.00 87.00 88 ILE A CA 1
ATOM 637 C C . ILE A 1 88 ? 17.911 -2.548 -8.998 1.00 87.00 88 ILE A C 1
ATOM 639 O O . ILE A 1 88 ? 17.709 -1.586 -8.265 1.00 87.00 88 ILE A O 1
ATOM 643 N N . HIS A 1 89 ? 19.138 -2.869 -9.405 1.00 90.69 89 HIS A N 1
ATOM 644 C CA . HIS A 1 89 ? 20.288 -2.054 -9.034 1.00 90.69 89 HIS A CA 1
ATOM 645 C C . HIS A 1 89 ? 20.180 -0.643 -9.641 1.00 90.69 89 HIS A C 1
ATOM 647 O O . HIS A 1 89 ? 19.763 -0.485 -10.792 1.00 90.69 89 HIS A O 1
ATOM 653 N N . VAL A 1 90 ? 20.626 0.379 -8.901 1.00 91.38 90 VAL A N 1
ATOM 654 C CA . VAL A 1 90 ? 20.564 1.797 -9.312 1.00 91.38 90 VAL A CA 1
ATOM 655 C C . VAL A 1 90 ? 21.250 2.030 -10.663 1.00 91.38 90 VAL A C 1
ATOM 657 O O . VAL A 1 90 ? 20.734 2.764 -11.505 1.00 91.38 90 VAL A O 1
ATOM 660 N N . SER A 1 91 ? 22.377 1.357 -10.925 1.00 91.94 91 SER A N 1
ATOM 661 C CA . SER A 1 91 ? 23.048 1.433 -12.234 1.00 91.94 91 SER A CA 1
ATOM 662 C C . SER A 1 91 ? 22.203 0.848 -13.374 1.00 91.94 91 SER A C 1
ATOM 664 O O . SER A 1 91 ? 22.232 1.376 -14.485 1.00 91.94 91 SER A O 1
ATOM 666 N N . GLY A 1 92 ? 21.405 -0.190 -13.103 1.00 89.94 92 GLY A N 1
ATOM 667 C CA . GLY A 1 92 ? 20.462 -0.776 -14.056 1.00 89.94 92 GLY A CA 1
ATOM 668 C C . GLY A 1 92 ? 19.304 0.170 -14.370 1.00 89.94 92 GLY A C 1
ATOM 669 O O . GLY A 1 92 ? 18.997 0.391 -15.542 1.00 89.94 92 GLY A O 1
ATOM 670 N N . ALA A 1 93 ? 18.730 0.804 -13.343 1.00 92.25 93 ALA A N 1
ATOM 671 C CA . ALA A 1 93 ? 17.708 1.839 -13.508 1.00 92.25 93 ALA A CA 1
ATOM 672 C C . ALA A 1 93 ? 18.247 3.055 -14.289 1.00 92.25 93 ALA A C 1
ATOM 674 O O . ALA A 1 93 ? 17.592 3.550 -15.205 1.00 92.25 93 ALA A O 1
ATOM 675 N N . SER A 1 94 ? 19.474 3.495 -13.988 1.00 95.31 94 SER A N 1
ATOM 676 C CA . SER A 1 94 ? 20.141 4.605 -14.681 1.00 95.31 94 SER A CA 1
ATOM 677 C C . SER A 1 94 ? 20.376 4.301 -16.163 1.00 95.31 94 SER A C 1
ATOM 679 O O . SER A 1 94 ? 20.034 5.110 -17.027 1.00 95.31 94 SER A O 1
ATOM 681 N N . ASN A 1 95 ? 20.896 3.110 -16.481 1.00 94.12 95 ASN A N 1
ATOM 682 C CA . ASN A 1 95 ? 21.081 2.686 -17.868 1.00 94.12 95 ASN A CA 1
ATOM 683 C C . ASN A 1 95 ? 19.740 2.618 -18.614 1.00 94.12 95 ASN A C 1
ATOM 685 O O . ASN A 1 95 ? 19.622 3.088 -19.745 1.00 94.12 95 ASN A O 1
ATOM 689 N N . ARG A 1 96 ? 18.693 2.104 -17.956 1.00 93.06 96 ARG A N 1
ATOM 690 C CA . ARG A 1 96 ? 17.360 2.036 -18.555 1.00 93.06 96 ARG A CA 1
ATOM 691 C C . ARG A 1 96 ? 16.773 3.418 -18.836 1.00 93.06 96 ARG A C 1
ATOM 693 O O . ARG A 1 96 ? 16.214 3.604 -19.914 1.00 93.06 96 ARG A O 1
ATOM 700 N N . LYS A 1 97 ? 16.953 4.386 -17.931 1.00 94.06 97 LYS A N 1
ATOM 701 C CA . LYS A 1 97 ? 16.512 5.774 -18.137 1.00 94.06 97 LYS A CA 1
ATOM 702 C C . LYS A 1 97 ? 17.120 6.379 -19.403 1.00 94.06 97 LYS A C 1
ATOM 704 O O . LYS A 1 97 ? 16.396 7.000 -20.172 1.00 94.06 97 LYS A O 1
ATOM 709 N N . LYS A 1 98 ? 18.410 6.140 -19.667 1.00 95.00 98 LYS A N 1
ATOM 710 C CA . LYS A 1 98 ? 19.078 6.605 -20.899 1.00 95.00 98 LYS A CA 1
ATOM 711 C C . LYS A 1 98 ? 18.458 5.997 -22.158 1.00 95.00 98 LYS A C 1
ATOM 713 O O . LYS A 1 98 ? 18.202 6.713 -23.119 1.00 95.00 98 LYS A O 1
ATOM 718 N N . ILE A 1 99 ? 18.188 4.689 -22.139 1.00 93.06 99 ILE A N 1
ATOM 719 C CA . ILE A 1 99 ? 17.543 3.984 -23.259 1.00 93.06 99 ILE A CA 1
ATOM 720 C C . ILE A 1 99 ? 16.136 4.545 -23.501 1.00 93.06 99 ILE A C 1
ATOM 722 O O . ILE A 1 99 ? 15.789 4.856 -24.636 1.00 93.06 99 ILE A O 1
ATOM 726 N N . TRP A 1 100 ? 15.344 4.720 -22.441 1.00 94.12 100 TRP A N 1
ATOM 727 C CA . TRP A 1 100 ? 14.008 5.312 -22.530 1.00 94.12 100 TRP A CA 1
ATOM 728 C C . TRP A 1 100 ? 14.044 6.740 -23.092 1.00 94.12 100 TRP A C 1
ATOM 730 O O . TRP A 1 100 ? 13.289 7.033 -24.013 1.00 94.12 100 TRP A O 1
ATOM 740 N N . GLN A 1 101 ? 14.959 7.596 -22.624 1.00 93.38 101 GLN A N 1
ATOM 741 C CA . GLN A 1 101 ? 15.126 8.961 -23.143 1.00 93.38 101 GLN A CA 1
ATOM 742 C C . GLN A 1 101 ? 15.471 8.980 -24.637 1.00 93.38 101 GLN A C 1
ATOM 744 O O . GLN A 1 101 ? 14.912 9.780 -25.381 1.00 93.38 101 GLN A O 1
ATOM 749 N N . ALA A 1 102 ? 16.350 8.081 -25.092 1.00 92.19 102 ALA A N 1
ATOM 750 C CA . ALA A 1 102 ? 16.687 7.961 -26.510 1.00 92.19 102 ALA A CA 1
ATOM 751 C C . ALA A 1 102 ? 15.482 7.509 -27.359 1.00 92.19 102 ALA A C 1
ATOM 753 O O . ALA A 1 102 ? 15.254 8.041 -28.444 1.00 92.19 102 ALA A O 1
ATOM 754 N N . MET A 1 103 ? 14.675 6.569 -26.852 1.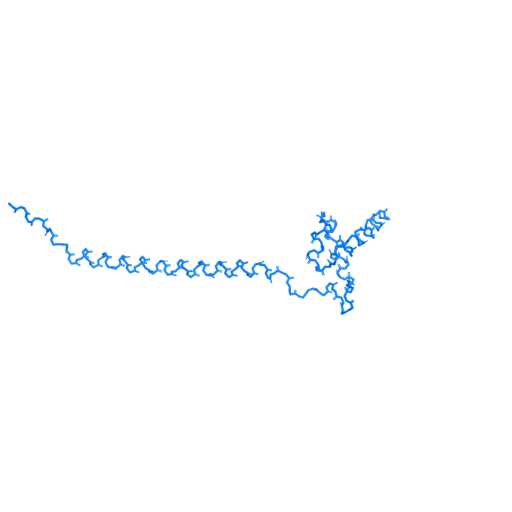00 87.00 103 MET A N 1
ATOM 755 C CA . MET A 1 103 ? 13.440 6.129 -27.514 1.00 87.00 103 MET A CA 1
ATOM 756 C C . MET A 1 103 ? 12.384 7.241 -27.564 1.00 87.00 103 MET A C 1
ATOM 758 O O . MET A 1 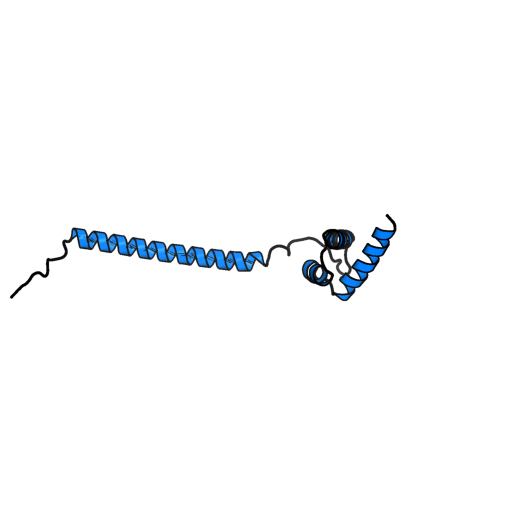103 ? 11.730 7.410 -28.588 1.00 87.00 103 MET A O 1
ATOM 762 N N . ALA A 1 104 ? 12.231 8.004 -26.478 1.00 82.38 104 ALA A N 1
ATOM 763 C CA . ALA A 1 104 ? 11.291 9.118 -26.394 1.00 82.38 104 ALA A CA 1
ATOM 764 C C . ALA A 1 104 ? 11.672 10.271 -27.336 1.00 82.38 104 ALA A C 1
ATOM 766 O O . ALA A 1 104 ? 10.793 10.877 -27.928 1.00 82.38 104 ALA A O 1
ATOM 767 N N . ALA A 1 105 ? 12.969 10.529 -27.531 1.00 76.12 105 ALA A N 1
ATOM 768 C CA . ALA A 1 105 ? 13.462 11.547 -28.462 1.00 76.12 105 ALA A CA 1
ATOM 769 C C . ALA A 1 105 ? 13.283 11.181 -29.950 1.00 76.12 105 ALA A C 1
ATOM 771 O O . ALA A 1 105 ? 13.477 12.032 -30.813 1.00 76.12 105 ALA A O 1
ATOM 772 N N . THR A 1 106 ? 12.960 9.920 -30.253 1.00 76.69 106 THR A N 1
ATOM 773 C CA . THR A 1 106 ? 12.747 9.425 -31.626 1.00 76.69 106 THR A CA 1
ATOM 774 C C . THR A 1 106 ? 11.254 9.394 -32.010 1.00 76.69 106 THR A C 1
ATOM 776 O O . THR A 1 106 ? 10.923 9.058 -33.145 1.00 76.69 106 THR A O 1
ATOM 779 N N . ARG A 1 107 ? 10.350 9.716 -31.075 1.00 57.06 107 ARG A N 1
ATOM 780 C CA . ARG A 1 107 ? 8.896 9.824 -31.286 1.00 57.06 107 ARG A CA 1
ATOM 781 C C . ARG A 1 107 ? 8.488 11.259 -31.582 1.00 57.06 107 ARG A C 1
ATOM 783 O O . ARG A 1 107 ? 7.518 11.404 -32.355 1.00 57.06 107 ARG A O 1
#

Foldseek 3Di:
DDPPPPPCDPVNVVVVVVVVVVVVVVVVVVVVVVVVVVVVVVCVVVPPPPDDCLADPVRHGDPSVLVVLLVCVVVVDDLVRSCVVSVHDSVVSVVSNVVSVVVVVVD